Protein AF-A0A924SCS4-F1 (afdb_monomer_lite)

Structure (mmCIF, N/CA/C/O backbone):
data_AF-A0A924SCS4-F1
#
_entry.id   AF-A0A924SCS4-F1
#
loop_
_atom_site.group_PDB
_atom_site.id
_atom_site.type_symbol
_atom_site.label_atom_id
_atom_site.label_alt_id
_atom_site.label_comp_id
_atom_site.label_asym_id
_atom_site.label_entity_id
_atom_site.label_seq_id
_atom_site.pdbx_PDB_ins_code
_atom_site.Cartn_x
_atom_site.Cartn_y
_atom_site.Cartn_z
_atom_site.occupancy
_atom_site.B_iso_or_equiv
_atom_site.auth_seq_id
_atom_site.auth_comp_id
_atom_site.auth_asym_id
_atom_site.auth_atom_id
_atom_site.pdbx_PDB_model_num
ATOM 1 N N . MET A 1 1 ? -69.994 14.227 -20.768 1.00 44.94 1 MET A N 1
ATOM 2 C CA . MET A 1 1 ? -68.918 14.080 -21.771 1.00 44.94 1 MET A CA 1
ATOM 3 C C . MET A 1 1 ? -67.687 14.777 -21.219 1.00 44.94 1 MET A C 1
ATOM 5 O O . MET A 1 1 ? -67.873 15.824 -20.618 1.00 44.94 1 MET A O 1
ATOM 9 N N . GLN A 1 2 ? -66.508 14.195 -21.467 1.00 43.81 2 GLN A N 1
ATOM 10 C CA . GLN A 1 2 ? -65.151 14.574 -21.029 1.00 43.81 2 GLN A CA 1
ATOM 11 C C . GLN A 1 2 ? -64.712 14.069 -19.643 1.00 43.81 2 GLN A C 1
ATOM 13 O O . GLN A 1 2 ? -64.774 14.795 -18.665 1.00 43.81 2 GLN A O 1
ATOM 18 N N . ASP A 1 3 ? -64.181 12.841 -19.633 1.00 41.16 3 ASP A N 1
ATOM 19 C CA . ASP A 1 3 ? -63.081 12.421 -18.759 1.00 41.16 3 ASP A CA 1
ATOM 20 C C . ASP A 1 3 ? -61.975 11.882 -19.670 1.00 41.16 3 ASP A C 1
ATOM 22 O O . ASP A 1 3 ? -62.191 10.971 -20.470 1.00 41.16 3 ASP A O 1
ATOM 26 N N . GLY A 1 4 ? -60.804 12.502 -19.606 1.00 50.09 4 GLY A N 1
ATOM 27 C CA . GLY A 1 4 ? -59.664 12.184 -20.455 1.00 50.09 4 GLY A CA 1
ATOM 28 C C . GLY A 1 4 ? -58.407 12.776 -19.850 1.00 50.09 4 GLY A C 1
ATOM 29 O O . GLY A 1 4 ? -57.873 13.749 -20.374 1.00 50.09 4 GLY A O 1
ATOM 30 N N . GLN A 1 5 ? -57.964 12.212 -18.725 1.00 45.12 5 GLN A N 1
ATOM 31 C CA . GLN A 1 5 ? -56.705 12.590 -18.097 1.00 45.12 5 GLN A CA 1
ATOM 32 C C . GLN A 1 5 ? -55.701 11.440 -18.201 1.00 45.12 5 GLN A C 1
ATOM 34 O O . GLN A 1 5 ? -55.962 10.285 -17.874 1.00 45.12 5 GLN A O 1
ATOM 39 N N . TYR A 1 6 ? -54.572 11.811 -18.783 1.00 42.03 6 TYR A N 1
ATOM 40 C CA . TYR A 1 6 ? -53.550 11.007 -19.425 1.00 42.03 6 TYR A CA 1
ATOM 41 C C . TYR A 1 6 ? -52.547 10.471 -18.388 1.00 42.03 6 TYR A C 1
ATOM 43 O O . TYR A 1 6 ? -51.824 11.247 -17.770 1.00 42.03 6 TYR A O 1
ATOM 51 N N . VAL A 1 7 ? -52.491 9.148 -18.196 1.00 51.12 7 VAL A N 1
ATOM 52 C CA . VAL A 1 7 ? -51.537 8.457 -17.303 1.00 51.12 7 VAL A CA 1
ATOM 53 C C . VAL A 1 7 ? -50.381 7.893 -18.140 1.00 51.12 7 VAL A C 1
ATOM 55 O O . VAL A 1 7 ? -50.340 6.703 -18.429 1.00 51.12 7 VAL A O 1
ATOM 58 N N . VAL A 1 8 ? -49.456 8.747 -18.596 1.00 50.56 8 VAL A N 1
ATOM 59 C CA . VAL A 1 8 ? -48.243 8.323 -19.342 1.00 50.56 8 VAL A CA 1
ATOM 60 C C . VAL A 1 8 ? -47.031 9.201 -18.979 1.00 50.56 8 VAL A C 1
ATOM 62 O O . VAL A 1 8 ? -46.309 9.661 -19.853 1.00 50.56 8 VAL A O 1
ATOM 65 N N . SER A 1 9 ? -46.799 9.487 -17.692 1.00 47.94 9 SER A N 1
ATOM 66 C CA . SER A 1 9 ? -45.606 10.255 -17.270 1.00 47.94 9 SER A CA 1
ATOM 67 C C . SER A 1 9 ? -44.662 9.511 -16.319 1.00 47.94 9 SER A C 1
ATOM 69 O O . SER A 1 9 ? -43.561 9.995 -16.086 1.00 47.94 9 SER A O 1
ATOM 71 N N . ASP A 1 10 ? -45.038 8.335 -15.809 1.00 46.75 10 ASP A N 1
ATOM 72 C CA . ASP A 1 10 ? -44.324 7.718 -14.676 1.00 46.75 10 ASP A CA 1
ATOM 73 C C . ASP A 1 10 ? -43.336 6.602 -15.078 1.00 46.75 10 ASP A C 1
ATOM 75 O O . ASP A 1 10 ? -42.372 6.313 -14.381 1.00 46.75 10 ASP A O 1
ATOM 79 N N . ARG A 1 11 ? -43.500 5.991 -16.262 1.00 45.31 11 ARG A N 1
ATOM 80 C CA . ARG A 1 11 ? -42.673 4.836 -16.687 1.00 45.31 11 ARG A CA 1
ATOM 81 C C . ARG A 1 11 ? -41.327 5.205 -17.320 1.00 45.31 11 ARG A C 1
ATOM 83 O O . ARG A 1 11 ? -40.482 4.334 -17.493 1.00 45.31 11 ARG A O 1
ATOM 90 N N . VAL A 1 12 ? -41.134 6.471 -17.692 1.00 48.66 12 VAL A N 1
ATOM 91 C CA . VAL A 1 12 ? -39.913 6.946 -18.375 1.00 48.66 12 VAL A CA 1
ATOM 92 C C . VAL A 1 12 ? -38.853 7.427 -17.371 1.00 48.66 12 VAL A C 1
ATOM 94 O O . VAL A 1 12 ? -37.670 7.450 -17.689 1.00 48.66 12 VAL A O 1
ATOM 97 N N . ALA A 1 13 ? -39.251 7.756 -16.136 1.00 47.78 13 ALA A N 1
ATOM 98 C CA . ALA A 1 13 ? -38.316 8.105 -15.064 1.00 47.78 13 ALA A CA 1
ATOM 99 C C . ALA A 1 13 ? -37.583 6.863 -14.515 1.00 47.78 13 ALA A C 1
ATOM 101 O O . ALA A 1 13 ? -36.376 6.900 -14.282 1.00 47.78 13 ALA A O 1
ATOM 102 N N . ASP A 1 14 ? -38.285 5.732 -14.416 1.00 47.47 14 ASP A N 1
ATOM 103 C CA . ASP A 1 14 ? -37.765 4.489 -13.830 1.00 47.47 14 ASP A CA 1
ATOM 104 C C . ASP A 1 14 ? -36.685 3.813 -14.709 1.00 47.47 14 ASP A C 1
ATOM 106 O O . ASP A 1 14 ? -35.688 3.279 -14.218 1.00 47.47 14 ASP A O 1
ATOM 110 N N . CYS A 1 15 ? -36.796 3.918 -16.043 1.00 51.16 15 CYS A N 1
ATOM 111 C CA . CYS A 1 15 ? -35.806 3.336 -16.959 1.00 51.16 15 CYS A CA 1
ATOM 112 C C . CYS A 1 15 ? -34.465 4.092 -16.977 1.00 51.16 15 CYS A C 1
ATOM 114 O O . CYS A 1 15 ? -33.418 3.488 -17.214 1.00 51.16 15 CYS A O 1
ATOM 116 N N . VAL A 1 16 ? -34.476 5.402 -16.703 1.00 52.50 16 VAL A N 1
ATOM 117 C CA . VAL A 1 16 ? -33.260 6.234 -16.620 1.00 52.50 16 VAL A CA 1
ATOM 118 C C . VAL A 1 16 ? -32.511 5.980 -15.306 1.00 52.50 16 VAL A C 1
ATOM 120 O O . VAL A 1 16 ? -31.276 5.982 -15.276 1.00 52.50 16 VAL A O 1
ATOM 123 N N . GLN A 1 17 ? -33.243 5.676 -14.232 1.00 51.12 17 GLN A N 1
ATOM 124 C CA . GLN A 1 17 ? -32.670 5.321 -12.933 1.00 51.12 17 GLN A CA 1
ATOM 125 C C . GLN A 1 17 ? -32.067 3.903 -12.944 1.00 51.12 17 GLN A C 1
ATOM 127 O O . GLN A 1 17 ? -30.970 3.691 -12.429 1.00 51.12 17 GLN A O 1
ATOM 132 N N . GLY A 1 18 ? -32.702 2.952 -13.639 1.00 49.66 18 GLY A N 1
ATOM 133 C CA . GLY A 1 18 ? -32.137 1.617 -13.870 1.00 49.66 18 GLY A CA 1
ATOM 134 C C . GLY A 1 18 ? -30.865 1.615 -14.734 1.00 49.66 18 GLY A C 1
ATOM 135 O O . GLY A 1 18 ? -29.945 0.840 -14.474 1.00 49.66 18 GLY A O 1
ATOM 136 N N . ALA A 1 19 ? -30.766 2.511 -15.722 1.00 54.09 19 ALA A N 1
ATOM 137 C CA . ALA A 1 19 ? -29.603 2.604 -16.613 1.00 54.09 19 ALA A CA 1
ATOM 138 C C . ALA A 1 19 ? -28.337 3.143 -15.916 1.00 54.09 19 ALA A C 1
ATOM 140 O O . ALA A 1 19 ? -27.226 2.704 -16.212 1.00 54.09 19 ALA A O 1
ATOM 141 N N . SER A 1 20 ? -28.496 4.063 -14.962 1.00 54.97 20 SER A N 1
ATOM 142 C CA . SER A 1 20 ? -27.384 4.619 -14.176 1.00 54.97 20 SER A CA 1
ATOM 143 C C . SER A 1 20 ? -26.891 3.644 -13.099 1.00 54.97 20 SER A C 1
ATOM 145 O O . SER A 1 20 ? -25.680 3.495 -12.922 1.00 54.97 20 SER A O 1
ATOM 147 N N . ILE A 1 21 ? -27.800 2.900 -12.457 1.00 58.22 21 ILE A N 1
ATOM 148 C CA . ILE A 1 21 ? -27.446 1.804 -11.536 1.00 58.22 21 ILE A CA 1
ATOM 149 C C . ILE A 1 21 ? -26.763 0.655 -12.294 1.00 58.22 21 ILE A C 1
ATOM 151 O O . ILE A 1 21 ? -25.785 0.095 -11.802 1.00 58.22 21 ILE A O 1
ATOM 155 N N . GLY A 1 22 ? -27.216 0.345 -13.514 1.00 64.44 22 GLY A N 1
ATOM 156 C CA . GLY A 1 22 ? -26.609 -0.682 -14.364 1.00 64.44 22 GLY A CA 1
ATOM 157 C C . GLY A 1 22 ? -25.160 -0.371 -14.742 1.00 64.44 22 GLY A C 1
ATOM 158 O O . GLY A 1 22 ? -24.304 -1.246 -14.642 1.00 64.44 22 GLY A O 1
ATOM 159 N N . LEU A 1 23 ? -24.860 0.885 -15.094 1.00 66.50 23 LEU A N 1
ATOM 160 C CA . LEU A 1 23 ? -23.495 1.307 -15.422 1.00 66.50 23 LEU A CA 1
ATOM 161 C C . LEU A 1 23 ? -22.585 1.327 -14.187 1.00 66.50 23 LEU A C 1
ATOM 163 O O . LEU A 1 23 ? -21.438 0.892 -14.266 1.00 66.50 23 LEU A O 1
ATOM 167 N N . ALA A 1 24 ? -23.087 1.798 -13.041 1.00 72.62 24 ALA A N 1
ATOM 168 C CA . ALA A 1 24 ? -22.331 1.762 -11.792 1.00 72.62 24 ALA A CA 1
ATOM 169 C C . ALA A 1 24 ? -21.996 0.316 -11.397 1.00 72.62 24 ALA A C 1
ATOM 171 O O . ALA A 1 24 ? -20.843 0.015 -11.097 1.00 72.62 24 ALA A O 1
ATOM 172 N N . ALA A 1 25 ? -22.969 -0.594 -11.482 1.00 65.81 25 ALA A N 1
ATOM 173 C CA . ALA A 1 25 ? -22.766 -2.013 -11.214 1.00 65.81 25 ALA A CA 1
ATOM 174 C C . ALA A 1 25 ? -21.811 -2.669 -12.221 1.00 65.81 25 ALA A C 1
ATOM 176 O O . ALA A 1 25 ? -20.987 -3.485 -11.824 1.00 65.81 25 ALA A O 1
ATOM 177 N N . GLU A 1 26 ? -21.861 -2.298 -13.503 1.00 69.12 26 GLU A N 1
ATOM 178 C CA . GLU A 1 26 ? -20.932 -2.804 -14.517 1.00 69.12 26 GLU A CA 1
ATOM 179 C C . GLU A 1 26 ? -19.501 -2.314 -14.277 1.00 69.12 26 GLU A C 1
ATOM 181 O O . GLU A 1 26 ? -18.557 -3.094 -14.388 1.00 69.12 26 GLU A O 1
ATOM 186 N N . ILE A 1 27 ? -19.322 -1.040 -13.921 1.00 75.69 27 ILE A N 1
ATOM 187 C CA . ILE A 1 27 ? -18.005 -0.491 -13.586 1.00 75.69 27 ILE A CA 1
ATOM 188 C C . ILE A 1 27 ? -17.472 -1.160 -12.317 1.00 75.69 27 ILE A C 1
ATOM 190 O O . ILE A 1 27 ? -16.323 -1.592 -12.312 1.00 75.69 27 ILE A O 1
ATOM 194 N N . VAL A 1 28 ? -18.301 -1.329 -11.282 1.00 75.94 28 VAL A N 1
ATOM 195 C CA . VAL A 1 28 ? -17.934 -2.056 -10.055 1.00 75.94 28 VAL A CA 1
ATOM 196 C C . VAL A 1 28 ? -17.591 -3.514 -10.367 1.00 75.94 28 VAL A C 1
ATOM 198 O O . VAL A 1 28 ? -16.562 -4.000 -9.912 1.00 75.94 28 VAL A O 1
ATOM 201 N N . ALA A 1 29 ? -18.369 -4.195 -11.208 1.00 67.88 29 ALA A N 1
ATOM 202 C CA . ALA A 1 29 ? -18.102 -5.570 -11.621 1.00 67.88 29 ALA A CA 1
ATOM 203 C C . ALA A 1 29 ? -16.832 -5.685 -12.475 1.00 67.88 29 ALA A C 1
ATOM 205 O O . ALA A 1 29 ? -16.084 -6.644 -12.318 1.00 67.88 29 ALA A O 1
ATOM 206 N N . LYS A 1 30 ? -16.538 -4.713 -13.346 1.00 64.06 30 LYS A N 1
ATOM 207 C CA . LYS A 1 30 ? -15.283 -4.667 -14.116 1.00 64.06 30 LYS A CA 1
ATOM 208 C C . LYS A 1 30 ? -14.080 -4.351 -13.232 1.00 64.06 30 LYS A C 1
ATOM 210 O O . LYS A 1 30 ? -13.013 -4.913 -13.461 1.00 64.06 30 LYS A O 1
ATOM 215 N N . LEU A 1 31 ? -14.241 -3.502 -12.217 1.00 68.31 31 LEU A N 1
ATOM 216 C CA . LEU A 1 31 ? -13.207 -3.233 -11.216 1.00 68.31 31 LEU A CA 1
ATOM 217 C C . LEU A 1 31 ? -12.949 -4.470 -10.342 1.00 68.31 31 LEU A C 1
ATOM 219 O O . LEU A 1 31 ? -11.793 -4.856 -10.188 1.00 68.31 31 LEU A O 1
ATOM 223 N N . ALA A 1 32 ? -14.001 -5.148 -9.882 1.00 65.06 32 ALA A N 1
ATOM 224 C CA . ALA A 1 32 ? -13.913 -6.395 -9.120 1.00 65.06 32 ALA A CA 1
ATOM 225 C C . ALA A 1 32 ? -13.373 -7.565 -9.966 1.00 65.06 32 ALA A C 1
ATOM 227 O O . ALA A 1 32 ? -12.591 -8.381 -9.492 1.00 65.06 32 ALA A O 1
ATOM 228 N N . ALA A 1 33 ? -13.722 -7.645 -11.254 1.00 58.16 33 ALA A N 1
ATOM 229 C CA . ALA A 1 33 ? -13.180 -8.653 -12.166 1.00 58.16 33 ALA A CA 1
ATOM 230 C C . ALA A 1 33 ? -11.706 -8.393 -12.509 1.00 58.16 33 ALA A C 1
ATOM 232 O O . ALA A 1 33 ? -10.946 -9.346 -12.682 1.00 58.16 33 ALA A O 1
ATOM 233 N N . ARG A 1 34 ? -11.284 -7.122 -12.583 1.00 61.28 34 ARG A N 1
ATOM 234 C CA . ARG A 1 34 ? -9.866 -6.744 -12.673 1.00 61.28 34 ARG A CA 1
ATOM 235 C C . ARG A 1 34 ? -9.118 -7.104 -11.387 1.00 61.28 34 ARG A C 1
ATOM 237 O O . ARG A 1 34 ? -7.980 -7.551 -11.464 1.00 61.28 34 ARG A O 1
ATOM 244 N N . GLU A 1 35 ? -9.751 -6.948 -10.227 1.00 55.66 35 GLU A N 1
ATOM 245 C CA . GLU A 1 35 ? -9.230 -7.426 -8.941 1.00 55.66 35 GLU A CA 1
ATOM 246 C C . GLU A 1 35 ? -9.034 -8.951 -8.954 1.00 55.66 35 GLU A C 1
ATOM 248 O O . GLU A 1 35 ? -7.907 -9.401 -8.772 1.00 55.66 35 GLU A O 1
ATOM 253 N N . ASN A 1 36 ? -10.047 -9.730 -9.343 1.00 54.16 36 ASN A N 1
ATOM 254 C CA . ASN A 1 36 ? -9.979 -11.199 -9.407 1.00 54.16 36 ASN A CA 1
ATOM 255 C C . ASN A 1 36 ? -8.994 -11.747 -10.461 1.00 54.16 36 ASN A C 1
ATOM 257 O O . ASN A 1 36 ? -8.456 -12.836 -10.312 1.00 54.16 36 ASN A O 1
ATOM 261 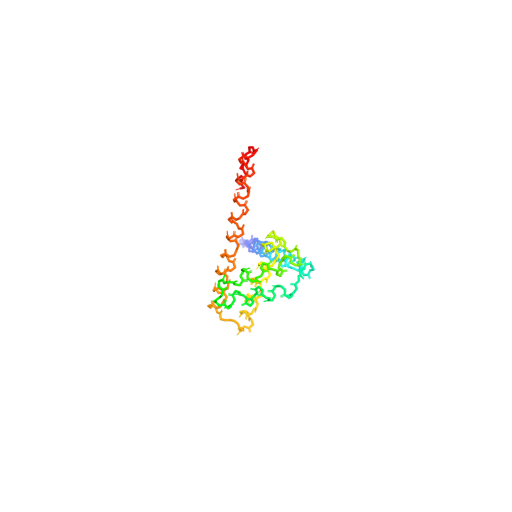N N . GLN A 1 37 ? -8.737 -11.018 -11.552 1.00 51.62 37 GLN A N 1
ATOM 262 C CA . GLN A 1 37 ? -7.714 -11.401 -12.541 1.00 51.62 37 GLN A CA 1
ATOM 263 C C . GLN A 1 37 ? -6.280 -11.193 -12.031 1.00 51.62 37 GLN A C 1
ATOM 265 O O . GLN A 1 37 ? 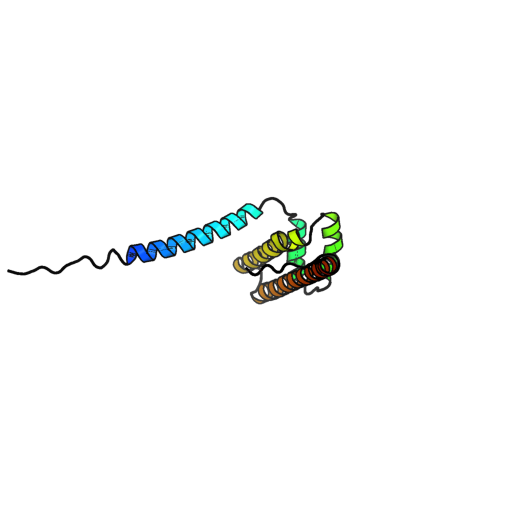-5.338 -11.664 -12.666 1.00 51.62 37 GLN A O 1
ATOM 270 N N . THR A 1 38 ? -6.110 -10.519 -10.890 1.00 52.16 38 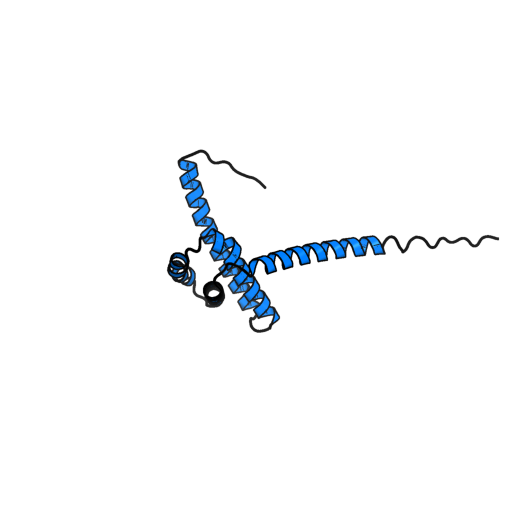THR A N 1
ATOM 271 C CA . THR A 1 38 ? -4.812 -10.352 -10.225 1.00 52.16 38 THR A CA 1
ATOM 272 C C . THR A 1 38 ? -4.454 -11.570 -9.350 1.00 52.16 38 THR A C 1
ATOM 274 O O . THR A 1 38 ? -3.275 -11.767 -9.084 1.00 52.16 38 THR A O 1
ATOM 277 N N . ASP A 1 39 ? -5.417 -12.431 -8.976 1.00 49.03 39 ASP A N 1
ATOM 278 C CA . ASP A 1 39 ? -5.243 -13.568 -8.035 1.00 49.03 39 ASP A CA 1
ATOM 279 C C . ASP A 1 39 ? -4.286 -14.683 -8.507 1.00 49.03 39 ASP A C 1
ATOM 281 O O . ASP A 1 39 ? -3.987 -15.624 -7.770 1.00 49.03 39 ASP A O 1
ATOM 285 N N . ALA A 1 40 ? -3.745 -14.591 -9.720 1.00 55.38 40 ALA A N 1
ATOM 286 C CA . ALA A 1 40 ? -2.628 -15.416 -10.151 1.00 55.38 40 ALA A CA 1
ATOM 287 C C . ALA A 1 40 ? -1.464 -14.509 -10.576 1.00 55.38 40 ALA A C 1
ATOM 289 O O . ALA A 1 40 ? -1.643 -13.681 -11.464 1.00 55.38 40 ALA A O 1
ATOM 290 N N . VAL A 1 41 ? -0.260 -14.760 -10.027 1.00 68.75 41 VAL A N 1
ATOM 291 C CA . VAL A 1 41 ? 1.076 -14.209 -10.405 1.00 68.75 41 VAL A CA 1
ATOM 292 C C . VAL A 1 41 ? 1.711 -13.227 -9.386 1.00 68.75 41 VAL A C 1
ATOM 294 O O . VAL A 1 41 ? 2.542 -12.398 -9.744 1.00 68.75 41 VAL A O 1
ATOM 297 N N . TYR A 1 42 ? 1.446 -13.340 -8.081 1.00 75.44 42 TYR A N 1
ATOM 298 C CA . TYR A 1 42 ? 2.312 -12.697 -7.072 1.00 75.44 42 TYR A CA 1
ATOM 299 C C . TYR A 1 42 ? 2.645 -13.605 -5.890 1.00 75.44 42 TYR A C 1
ATOM 301 O O . TYR A 1 42 ? 1.961 -14.585 -5.607 1.00 75.44 42 TYR A O 1
ATOM 309 N N . SER A 1 43 ? 3.759 -13.299 -5.220 1.00 86.50 43 SER A N 1
ATOM 310 C CA . SER A 1 43 ? 4.197 -14.033 -4.034 1.00 86.50 43 SER A CA 1
ATOM 311 C C . SER A 1 43 ? 3.446 -13.539 -2.805 1.00 86.50 43 SER A C 1
ATOM 313 O O . SER A 1 43 ? 3.707 -12.443 -2.306 1.00 86.50 43 SER A O 1
ATOM 315 N N . GLU A 1 44 ? 2.560 -14.387 -2.293 1.00 88.00 44 GLU A N 1
ATOM 316 C CA . GLU A 1 44 ? 1.797 -14.172 -1.061 1.00 88.00 44 GLU A CA 1
ATOM 317 C C . GLU A 1 44 ? 2.677 -13.718 0.110 1.00 88.00 44 GLU A C 1
ATOM 319 O O . GLU A 1 44 ? 2.379 -12.751 0.806 1.00 88.00 44 GLU A O 1
ATOM 324 N N . ALA A 1 45 ? 3.831 -14.368 0.280 1.00 87.12 45 ALA A N 1
ATOM 325 C CA . ALA A 1 45 ? 4.759 -14.069 1.363 1.00 87.12 45 ALA A CA 1
ATOM 326 C C . ALA A 1 45 ? 5.319 -12.640 1.294 1.00 87.12 45 ALA A C 1
ATOM 328 O O . ALA A 1 45 ? 5.655 -12.056 2.322 1.00 87.12 45 ALA A O 1
ATOM 329 N N . ILE A 1 46 ? 5.448 -12.084 0.088 1.00 86.56 46 ILE A N 1
ATOM 330 C CA . ILE A 1 46 ? 5.978 -10.733 -0.116 1.00 86.56 46 ILE A CA 1
ATOM 331 C C . ILE A 1 46 ? 4.883 -9.698 0.100 1.00 86.56 46 ILE A C 1
ATOM 333 O O . ILE A 1 46 ? 5.151 -8.671 0.717 1.00 86.56 46 ILE A O 1
ATOM 337 N N . VAL A 1 47 ? 3.656 -9.985 -0.339 1.00 89.69 47 VAL A N 1
ATOM 338 C CA . VAL A 1 47 ? 2.503 -9.138 -0.024 1.00 89.69 47 VAL A CA 1
ATOM 339 C C . VAL A 1 47 ? 2.303 -9.066 1.483 1.00 89.69 47 VAL A C 1
ATOM 341 O O . VAL A 1 47 ? 2.221 -7.966 2.015 1.00 89.69 47 VAL A O 1
ATOM 344 N N . GLN A 1 48 ? 2.320 -10.203 2.185 1.00 90.06 48 GLN A N 1
ATOM 345 C CA . GLN A 1 48 ? 2.167 -10.209 3.638 1.00 90.06 48 GLN A CA 1
ATOM 346 C C . GLN A 1 48 ? 3.260 -9.385 4.323 1.00 90.06 48 GLN A C 1
ATOM 348 O O . GLN A 1 48 ? 2.955 -8.517 5.136 1.00 90.06 48 GLN A O 1
ATOM 353 N N . ARG A 1 49 ? 4.529 -9.579 3.935 1.00 87.81 49 ARG A N 1
ATOM 354 C CA . ARG A 1 49 ? 5.635 -8.774 4.471 1.00 87.81 49 ARG A CA 1
ATOM 355 C C . ARG A 1 49 ? 5.461 -7.285 4.194 1.00 87.81 49 ARG A C 1
ATOM 357 O O . ARG A 1 49 ? 5.765 -6.483 5.069 1.00 87.81 49 ARG A O 1
ATOM 364 N N . LEU A 1 50 ? 4.981 -6.911 3.009 1.00 89.12 50 LEU A N 1
ATOM 365 C CA . LEU A 1 50 ? 4.684 -5.521 2.669 1.00 89.12 50 LEU A CA 1
ATOM 366 C C . LEU A 1 50 ? 3.522 -4.967 3.509 1.00 89.12 50 LEU A C 1
ATOM 368 O O . LEU A 1 50 ? 3.605 -3.837 3.977 1.00 89.12 50 LEU A O 1
ATOM 372 N N . THR A 1 51 ? 2.462 -5.739 3.737 1.00 91.19 51 THR A N 1
ATOM 373 C CA . THR A 1 51 ? 1.338 -5.336 4.595 1.00 91.19 51 THR A CA 1
ATOM 374 C C . THR A 1 51 ? 1.793 -5.126 6.042 1.00 91.19 51 THR A C 1
ATOM 376 O O . THR A 1 51 ? 1.512 -4.083 6.630 1.00 91.19 51 THR A O 1
ATOM 379 N N . ASP A 1 52 ? 2.583 -6.047 6.592 1.00 89.62 52 ASP A N 1
ATOM 380 C CA . ASP A 1 52 ? 3.144 -5.919 7.942 1.00 89.62 52 ASP A CA 1
ATOM 381 C C . ASP A 1 52 ? 4.089 -4.704 8.043 1.00 89.62 52 ASP A C 1
ATOM 383 O O . ASP A 1 52 ? 4.109 -3.985 9.050 1.00 89.62 52 ASP A O 1
ATOM 387 N N . ALA A 1 53 ? 4.840 -4.434 6.968 1.00 88.06 53 ALA A N 1
ATOM 388 C CA . ALA A 1 53 ? 5.734 -3.285 6.844 1.00 88.06 53 ALA A CA 1
ATOM 389 C C . ALA A 1 53 ? 5.026 -1.953 7.003 1.00 88.06 53 ALA A C 1
ATOM 391 O O . ALA A 1 53 ? 5.544 -1.053 7.654 1.00 88.06 53 ALA A O 1
ATOM 392 N N . VAL A 1 54 ? 3.875 -1.806 6.351 1.00 89.62 54 VAL A N 1
ATOM 393 C CA . VAL A 1 54 ? 3.156 -0.534 6.337 1.00 89.62 54 VAL A CA 1
ATOM 394 C C . VAL A 1 54 ? 2.347 -0.326 7.604 1.00 89.62 54 VAL A C 1
ATOM 396 O O . VAL A 1 54 ? 1.976 0.806 7.886 1.00 89.62 54 VAL A O 1
ATOM 399 N N . LEU A 1 55 ? 2.125 -1.365 8.406 1.00 89.31 55 LEU A N 1
ATOM 400 C CA . LEU A 1 55 ? 1.484 -1.251 9.715 1.00 89.31 55 LEU A CA 1
ATOM 401 C C . LEU A 1 55 ? 2.496 -0.950 10.822 1.00 89.31 55 LEU A C 1
ATOM 403 O O . LEU A 1 55 ? 2.257 -0.096 11.677 1.00 89.31 55 LEU A O 1
ATOM 407 N N . THR A 1 56 ? 3.676 -1.556 10.757 1.00 82.06 56 THR A N 1
ATOM 408 C CA . THR A 1 56 ? 4.751 -1.286 11.713 1.00 82.06 56 THR A CA 1
ATOM 409 C C . THR A 1 56 ? 5.423 0.041 11.352 1.00 82.06 56 THR A C 1
ATOM 411 O O . THR A 1 56 ? 5.761 0.253 10.195 1.00 82.06 56 THR A O 1
ATOM 414 N N . ASP A 1 57 ? 5.609 0.967 12.298 1.00 67.44 57 ASP A N 1
ATOM 415 C CA . ASP A 1 57 ? 6.220 2.288 12.054 1.00 67.44 57 ASP A CA 1
ATOM 416 C C . ASP A 1 57 ? 7.715 2.207 11.737 1.00 67.44 57 ASP A C 1
ATOM 418 O O . ASP A 1 57 ? 8.579 2.592 12.520 1.00 67.44 57 ASP A O 1
ATOM 422 N N . ASN A 1 58 ? 8.033 1.619 10.589 1.00 62.97 58 ASN A N 1
ATOM 423 C CA . ASN A 1 58 ? 9.383 1.266 10.232 1.00 62.97 58 ASN A CA 1
ATOM 424 C C . ASN A 1 58 ? 9.706 1.748 8.820 1.00 62.97 58 ASN A C 1
ATOM 426 O O . ASN A 1 58 ? 9.641 1.009 7.840 1.00 62.97 58 ASN A O 1
ATOM 430 N N . ALA A 1 59 ? 10.134 3.006 8.731 1.00 58.00 59 ALA A N 1
ATOM 431 C CA . ALA A 1 59 ? 10.641 3.604 7.498 1.00 58.00 59 ALA A CA 1
ATOM 432 C C . ALA A 1 59 ? 11.805 2.805 6.867 1.00 58.00 59 ALA A C 1
ATOM 434 O O . ALA A 1 59 ? 12.047 2.914 5.669 1.00 58.00 59 ALA A O 1
ATOM 435 N N . THR A 1 60 ? 12.506 1.961 7.639 1.00 61.53 60 THR A N 1
ATOM 436 C CA . THR A 1 60 ? 13.598 1.118 7.121 1.00 61.53 60 THR A CA 1
ATOM 437 C C . THR A 1 60 ? 13.110 -0.143 6.407 1.00 61.53 60 THR A C 1
ATOM 439 O O . THR A 1 60 ? 13.911 -0.840 5.785 1.00 61.53 60 THR A O 1
ATOM 442 N N . LEU A 1 61 ? 11.808 -0.449 6.443 1.00 62.56 61 LEU A N 1
ATOM 443 C CA . LEU A 1 61 ? 11.322 -1.731 5.945 1.00 62.56 61 LEU A CA 1
ATOM 444 C C . LEU A 1 61 ? 11.327 -1.830 4.416 1.00 62.56 61 LEU A C 1
ATOM 446 O O . LEU A 1 61 ? 11.517 -2.919 3.891 1.00 62.56 61 LEU A O 1
ATOM 450 N N . ILE A 1 62 ? 11.248 -0.711 3.688 1.00 61.78 62 ILE A N 1
ATOM 451 C CA . ILE A 1 62 ? 11.464 -0.713 2.230 1.00 61.78 62 ILE A CA 1
ATOM 452 C C . ILE A 1 62 ? 12.892 -1.108 1.885 1.00 61.78 62 ILE A C 1
ATOM 454 O O . ILE A 1 62 ? 13.104 -1.954 1.017 1.00 61.78 62 ILE A O 1
ATOM 458 N N . GLU A 1 63 ? 13.874 -0.556 2.600 1.00 67.94 63 GLU A N 1
ATOM 459 C CA . GLU A 1 63 ? 15.271 -0.968 2.454 1.00 67.94 63 GLU A CA 1
ATOM 460 C C . GLU A 1 63 ? 15.452 -2.447 2.815 1.00 67.94 63 GLU A C 1
ATOM 462 O O . GLU A 1 63 ? 16.184 -3.163 2.129 1.00 67.94 63 GLU A O 1
ATOM 467 N N . ALA A 1 64 ? 14.731 -2.928 3.831 1.00 66.38 64 ALA A N 1
ATOM 468 C CA . ALA A 1 64 ? 14.733 -4.332 4.230 1.00 66.38 64 ALA A CA 1
ATOM 469 C C . ALA A 1 64 ? 14.032 -5.261 3.219 1.00 66.38 64 ALA A C 1
ATOM 471 O O . ALA A 1 64 ? 14.408 -6.426 3.116 1.00 66.38 64 ALA A O 1
ATOM 472 N N . LEU A 1 65 ? 13.072 -4.764 2.428 1.00 69.50 65 LEU A N 1
ATOM 473 C CA . LEU A 1 65 ? 12.413 -5.515 1.351 1.00 69.50 65 LEU A CA 1
ATOM 474 C C . LEU A 1 65 ? 13.255 -5.582 0.069 1.00 69.50 65 LEU A C 1
ATOM 476 O O . LEU A 1 65 ? 13.104 -6.525 -0.706 1.00 69.50 65 LEU A O 1
ATOM 480 N N . LYS A 1 66 ? 14.181 -4.642 -0.167 1.00 71.62 66 LYS A N 1
ATOM 481 C CA . LYS A 1 66 ? 15.056 -4.650 -1.358 1.00 71.62 66 LYS A CA 1
ATOM 482 C C . LYS A 1 66 ? 15.821 -5.963 -1.602 1.00 71.62 66 LYS A C 1
ATOM 484 O O . LYS A 1 66 ? 15.942 -6.332 -2.774 1.00 71.62 66 LYS A O 1
ATOM 489 N N . PRO A 1 67 ? 16.420 -6.647 -0.605 1.00 71.06 67 PRO A N 1
ATOM 490 C CA . PRO A 1 67 ? 17.073 -7.939 -0.834 1.00 71.06 67 PRO A CA 1
ATOM 491 C C . PRO A 1 67 ? 16.080 -9.035 -1.248 1.00 71.06 67 PRO A C 1
ATOM 493 O O . PRO A 1 67 ? 16.342 -9.740 -2.223 1.00 71.06 67 PRO A O 1
ATOM 496 N N . ASP A 1 68 ? 14.920 -9.114 -0.594 1.00 70.31 68 ASP A N 1
ATOM 497 C CA . ASP A 1 68 ? 13.853 -10.068 -0.928 1.00 70.31 68 ASP A CA 1
ATOM 498 C C . ASP A 1 68 ? 13.307 -9.836 -2.341 1.00 70.31 68 ASP A C 1
ATOM 500 O O . ASP A 1 68 ? 13.162 -10.772 -3.129 1.00 70.31 68 ASP A O 1
ATOM 504 N N . MET A 1 69 ? 13.071 -8.573 -2.697 1.00 72.12 69 MET A N 1
ATOM 505 C CA . MET A 1 69 ? 12.626 -8.178 -4.031 1.00 72.12 69 MET A CA 1
ATOM 506 C C . MET A 1 69 ? 13.652 -8.535 -5.107 1.00 72.12 69 MET A C 1
ATOM 508 O O . MET A 1 69 ? 13.277 -9.010 -6.179 1.00 72.12 69 MET A O 1
ATOM 512 N N . ARG A 1 70 ? 14.950 -8.349 -4.826 1.00 72.38 70 ARG A N 1
ATOM 513 C CA . ARG A 1 70 ? 16.032 -8.748 -5.739 1.00 72.38 70 ARG A CA 1
ATOM 514 C C . ARG A 1 70 ? 16.073 -10.262 -5.932 1.00 72.38 70 ARG A C 1
ATOM 516 O O . ARG A 1 70 ? 16.174 -10.709 -7.072 1.00 72.38 70 ARG A O 1
ATOM 523 N N . GLY A 1 71 ? 15.949 -11.038 -4.853 1.00 71.88 71 GLY A N 1
ATOM 524 C CA . GLY A 1 71 ? 15.911 -12.503 -4.911 1.00 71.88 71 GLY A CA 1
ATOM 525 C C . GLY A 1 71 ? 14.699 -13.043 -5.675 1.00 71.88 71 GLY A C 1
ATOM 526 O O . GLY A 1 71 ? 14.831 -13.978 -6.460 1.00 71.88 71 GLY A O 1
ATOM 527 N N . ALA A 1 72 ? 13.537 -12.408 -5.513 1.00 73.81 72 ALA A N 1
ATOM 528 C CA . ALA A 1 72 ? 12.295 -12.767 -6.199 1.00 73.81 72 ALA A CA 1
ATOM 529 C C . ALA A 1 72 ? 12.140 -12.130 -7.596 1.00 73.81 72 ALA A C 1
ATOM 531 O O . ALA A 1 72 ? 11.113 -12.320 -8.246 1.00 73.81 72 ALA A O 1
ATOM 532 N N . ARG A 1 73 ? 13.144 -11.373 -8.069 1.00 76.44 73 ARG A N 1
ATOM 533 C CA . ARG A 1 73 ? 13.133 -10.647 -9.353 1.00 76.44 73 ARG A CA 1
ATOM 534 C C . ARG A 1 73 ? 11.913 -9.724 -9.519 1.00 76.44 73 ARG A C 1
ATOM 536 O O . ARG A 1 73 ? 11.392 -9.555 -10.621 1.00 76.44 73 ARG A O 1
ATOM 543 N N . ILE A 1 74 ? 11.468 -9.108 -8.426 1.00 81.88 74 ILE A N 1
ATOM 544 C CA . ILE A 1 74 ? 10.368 -8.142 -8.433 1.00 81.88 74 ILE A CA 1
ATOM 545 C C . ILE A 1 74 ? 10.890 -6.819 -8.973 1.00 81.88 74 ILE A C 1
ATOM 547 O O . ILE A 1 74 ? 11.770 -6.191 -8.382 1.00 81.88 74 ILE A O 1
ATOM 551 N N . SER A 1 75 ? 10.346 -6.397 -10.112 1.00 82.69 75 SER A N 1
ATOM 552 C CA . SER A 1 75 ? 10.644 -5.086 -10.672 1.00 82.69 75 SER A CA 1
ATOM 553 C C . SER A 1 75 ? 9.893 -3.984 -9.910 1.00 82.69 75 SER A C 1
ATOM 555 O O . SER A 1 75 ? 8.826 -4.244 -9.347 1.00 82.69 75 SER A O 1
ATOM 557 N N . PRO A 1 76 ? 10.388 -2.734 -9.935 1.00 80.50 76 PRO A N 1
ATOM 558 C CA . PRO A 1 76 ? 9.653 -1.595 -9.382 1.00 80.50 76 PRO A CA 1
ATOM 559 C C . PRO A 1 76 ? 8.259 -1.420 -10.006 1.00 80.50 76 PRO A C 1
ATOM 561 O O . PRO A 1 76 ? 7.322 -1.039 -9.315 1.00 80.50 76 PRO A O 1
ATOM 564 N N . VAL A 1 77 ? 8.109 -1.775 -11.288 1.00 83.25 77 VAL A N 1
ATOM 565 C CA . VAL A 1 77 ? 6.816 -1.784 -11.992 1.00 83.25 77 VAL A CA 1
ATOM 566 C C . VAL A 1 77 ? 5.869 -2.816 -11.381 1.00 83.25 77 VAL A C 1
ATOM 568 O O . VAL A 1 77 ? 4.744 -2.473 -11.047 1.00 83.25 77 VAL A O 1
ATOM 571 N N . MET A 1 78 ? 6.322 -4.053 -11.136 1.00 84.31 78 MET A N 1
ATOM 572 C CA . MET A 1 78 ? 5.480 -5.049 -10.458 1.00 84.31 78 MET A CA 1
ATOM 573 C C . MET A 1 78 ? 5.114 -4.621 -9.036 1.00 84.31 78 MET A C 1
ATOM 575 O O . MET A 1 78 ? 3.996 -4.873 -8.591 1.00 84.31 78 MET A O 1
ATOM 579 N N . LEU A 1 79 ? 6.037 -3.975 -8.316 1.00 85.19 79 LEU A N 1
ATOM 580 C CA . LEU A 1 79 ? 5.747 -3.448 -6.985 1.00 85.19 79 LEU A CA 1
ATOM 581 C C . LEU A 1 79 ? 4.601 -2.421 -7.038 1.00 85.19 79 LEU A C 1
ATOM 583 O O . LEU A 1 79 ? 3.670 -2.524 -6.243 1.00 85.19 79 LEU A O 1
ATOM 587 N N . ALA A 1 80 ? 4.648 -1.487 -7.991 1.00 86.56 80 ALA A N 1
ATOM 588 C CA . ALA A 1 80 ? 3.633 -0.451 -8.176 1.00 86.56 80 ALA A CA 1
ATOM 589 C C . ALA A 1 80 ? 2.289 -0.986 -8.704 1.00 86.56 80 ALA A C 1
ATOM 591 O O . ALA A 1 80 ? 1.242 -0.574 -8.210 1.00 86.56 80 ALA A O 1
ATOM 592 N N . ASP A 1 81 ? 2.311 -1.907 -9.669 1.00 86.25 81 ASP A N 1
ATOM 593 C CA . ASP A 1 81 ? 1.105 -2.352 -10.379 1.00 86.25 81 ASP A CA 1
ATOM 594 C C . ASP A 1 81 ? 0.389 -3.529 -9.705 1.00 86.25 81 ASP A C 1
ATOM 596 O O . ASP A 1 81 ? -0.802 -3.732 -9.941 1.00 86.25 81 ASP A O 1
ATOM 600 N N . ILE A 1 82 ? 1.099 -4.318 -8.888 1.00 88.44 82 ILE A N 1
ATOM 601 C CA . ILE A 1 82 ? 0.584 -5.579 -8.329 1.00 88.44 82 ILE A CA 1
ATOM 602 C C . ILE A 1 82 ? 0.646 -5.571 -6.801 1.00 88.44 82 ILE A C 1
ATOM 604 O O . ILE A 1 82 ? -0.386 -5.638 -6.138 1.00 88.44 82 ILE A O 1
ATOM 608 N N . TYR A 1 83 ? 1.844 -5.457 -6.223 1.00 89.06 83 TYR A N 1
ATOM 609 C CA . TYR A 1 83 ? 2.037 -5.680 -4.784 1.00 89.06 83 TYR A CA 1
ATOM 610 C C . TYR A 1 83 ? 1.468 -4.553 -3.909 1.00 89.06 83 TYR A C 1
ATOM 612 O O . TYR A 1 83 ? 0.845 -4.838 -2.889 1.0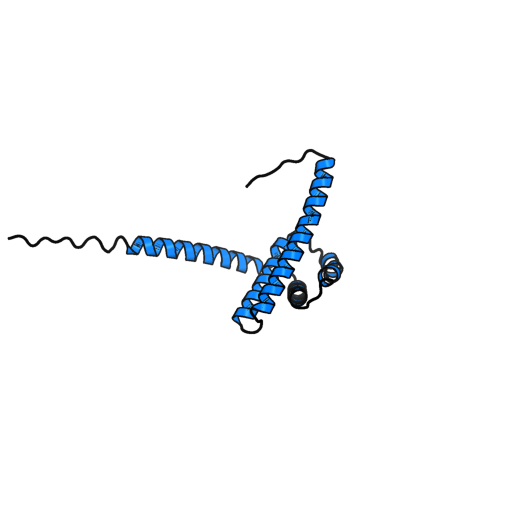0 89.06 83 TYR A O 1
ATOM 620 N N . ILE A 1 84 ? 1.659 -3.283 -4.285 1.00 89.94 84 ILE A N 1
ATOM 621 C CA . ILE A 1 84 ? 1.117 -2.134 -3.538 1.00 89.94 84 ILE A CA 1
ATOM 622 C C . ILE A 1 84 ? -0.423 -2.122 -3.562 1.00 89.94 84 ILE A C 1
ATOM 624 O O . ILE A 1 84 ? -1.014 -2.019 -2.483 1.00 89.94 84 ILE A O 1
ATOM 628 N N . PRO A 1 85 ? -1.097 -2.260 -4.726 1.00 91.81 85 PRO A N 1
ATOM 629 C CA . PRO A 1 85 ? -2.554 -2.361 -4.776 1.00 91.81 85 PRO A CA 1
ATOM 630 C C . PRO A 1 85 ? -3.094 -3.530 -3.956 1.00 91.81 85 PRO A C 1
ATOM 632 O O . PRO A 1 85 ? -4.104 -3.384 -3.272 1.00 91.81 85 PRO A O 1
ATOM 635 N N . GLU A 1 86 ? -2.407 -4.670 -3.981 1.00 92.62 86 GLU A N 1
ATOM 636 C CA . GLU A 1 86 ? -2.824 -5.836 -3.213 1.00 92.62 86 GLU A CA 1
ATOM 637 C C . GLU A 1 86 ? -2.675 -5.625 -1.698 1.00 92.62 86 GLU A C 1
ATOM 639 O O . GLU A 1 86 ? -3.599 -5.912 -0.936 1.00 92.62 86 GLU A O 1
ATOM 644 N N . ALA A 1 87 ? -1.568 -5.033 -1.242 1.00 92.56 87 ALA A N 1
ATOM 645 C CA . ALA A 1 87 ? -1.417 -4.657 0.162 1.00 92.56 87 ALA A CA 1
ATOM 646 C C . ALA A 1 87 ? -2.517 -3.674 0.604 1.00 92.56 87 ALA A C 1
ATOM 648 O O . ALA A 1 87 ? -3.063 -3.824 1.696 1.00 92.56 87 ALA A O 1
ATOM 649 N N . ALA A 1 88 ? -2.894 -2.714 -0.250 1.00 93.88 88 ALA A N 1
ATOM 650 C CA . ALA A 1 88 ? -3.987 -1.782 0.028 1.00 93.88 88 ALA A CA 1
ATOM 651 C C . ALA A 1 88 ? -5.344 -2.493 0.182 1.00 93.88 88 ALA A C 1
ATOM 653 O O . ALA A 1 88 ? -6.094 -2.175 1.106 1.00 93.88 88 ALA A O 1
ATOM 654 N N . ARG A 1 89 ? -5.645 -3.490 -0.663 1.00 93.56 89 ARG A N 1
ATOM 655 C CA . ARG A 1 89 ? -6.867 -4.306 -0.528 1.00 93.56 89 ARG A CA 1
ATOM 656 C C . ARG A 1 89 ? -6.910 -5.044 0.801 1.00 93.56 89 ARG A C 1
ATOM 658 O O . ARG A 1 89 ? -7.956 -5.061 1.441 1.00 93.56 89 ARG A O 1
ATOM 665 N N . ARG A 1 90 ? -5.785 -5.608 1.250 1.00 94.38 90 ARG A N 1
ATOM 666 C CA . ARG A 1 90 ? -5.711 -6.295 2.551 1.00 94.38 90 ARG A CA 1
ATOM 667 C C . ARG A 1 90 ? -5.965 -5.368 3.718 1.00 94.38 90 ARG A C 1
ATOM 669 O O . ARG A 1 90 ? -6.683 -5.755 4.627 1.00 94.38 90 ARG A O 1
ATOM 676 N N . LEU A 1 91 ? -5.412 -4.156 3.682 1.00 94.12 91 LEU A N 1
ATOM 677 C CA . LEU A 1 91 ? -5.707 -3.149 4.700 1.00 94.12 91 LEU A CA 1
ATOM 678 C C . LEU A 1 91 ? -7.206 -2.819 4.730 1.00 94.12 91 LEU A C 1
ATOM 680 O O . LEU A 1 91 ? -7.784 -2.741 5.809 1.00 94.12 91 LEU A O 1
ATOM 684 N N . GLY A 1 92 ? -7.833 -2.678 3.557 1.00 93.19 92 GLY A N 1
ATOM 685 C CA . GLY A 1 92 ? -9.275 -2.454 3.433 1.00 93.19 92 GLY A CA 1
ATOM 686 C C . GLY A 1 92 ? -10.105 -3.596 4.018 1.00 93.19 92 GLY A C 1
ATOM 687 O O . GLY A 1 92 ? -10.932 -3.353 4.890 1.00 93.19 92 GLY A O 1
ATOM 688 N N . ARG A 1 93 ? -9.827 -4.842 3.614 1.00 94.31 93 ARG A N 1
ATOM 689 C CA . ARG A 1 93 ? -10.519 -6.034 4.137 1.00 94.31 93 ARG A CA 1
ATOM 690 C C . ARG A 1 93 ? -10.321 -6.197 5.641 1.00 94.31 93 ARG A C 1
ATOM 692 O O . ARG A 1 93 ? -11.272 -6.432 6.365 1.00 94.31 93 ARG A O 1
ATOM 699 N N . ALA A 1 94 ? -9.104 -5.984 6.132 1.00 93.50 94 ALA A N 1
ATOM 700 C CA . ALA A 1 94 ? -8.806 -6.057 7.556 1.00 93.50 94 ALA A CA 1
ATOM 701 C C . ALA A 1 94 ? -9.566 -4.999 8.379 1.00 93.50 94 ALA A C 1
ATOM 703 O O . ALA A 1 94 ? -9.884 -5.246 9.541 1.00 93.50 94 ALA A O 1
ATOM 704 N N . TRP A 1 95 ? -9.877 -3.840 7.795 1.00 95.06 95 TRP A N 1
ATOM 705 C CA . TRP A 1 95 ? -10.769 -2.856 8.409 1.00 95.06 95 TRP A CA 1
ATOM 706 C C . TRP A 1 95 ? -12.243 -3.256 8.333 1.00 95.06 95 TRP A C 1
ATOM 708 O O . TRP A 1 95 ? -12.942 -3.105 9.329 1.00 95.06 95 TRP A O 1
ATOM 718 N N . GLU A 1 96 ? -12.705 -3.802 7.204 1.00 95.12 96 GLU A N 1
ATOM 719 C CA . GLU A 1 96 ? -14.062 -4.364 7.077 1.00 95.12 96 GLU A CA 1
ATOM 720 C C . GLU A 1 96 ? -14.312 -5.503 8.079 1.00 95.12 96 GLU A C 1
ATOM 722 O O . GLU A 1 96 ? -15.411 -5.618 8.616 1.00 95.12 96 GLU A O 1
ATOM 727 N N . ASP A 1 97 ? -13.278 -6.293 8.372 1.00 96.56 97 ASP A N 1
ATOM 728 C CA . ASP A 1 97 ? -13.291 -7.389 9.345 1.00 96.56 97 ASP A CA 1
ATOM 729 C C . ASP A 1 97 ? -13.074 -6.917 10.804 1.00 96.56 97 ASP A C 1
ATOM 731 O O . ASP A 1 97 ? -12.876 -7.744 11.696 1.00 96.56 97 ASP A O 1
ATOM 735 N N . ASP A 1 98 ? -13.061 -5.603 11.067 1.00 95.38 98 ASP A N 1
ATOM 736 C CA . ASP A 1 98 ? -12.810 -4.986 12.384 1.00 95.38 98 ASP A CA 1
ATOM 737 C C . ASP A 1 98 ? -11.459 -5.378 13.038 1.00 95.38 98 ASP A C 1
ATOM 739 O O . ASP A 1 98 ? -11.261 -5.233 14.248 1.00 95.38 98 ASP A O 1
ATOM 743 N N . THR A 1 99 ? -10.489 -5.861 12.253 1.00 95.62 99 THR A N 1
ATOM 744 C CA . THR A 1 99 ? -9.152 -6.260 12.746 1.00 95.62 99 THR A CA 1
ATOM 745 C C . THR A 1 99 ? -8.138 -5.115 12.758 1.00 95.62 99 THR A C 1
ATOM 747 O O . THR A 1 99 ? -7.174 -5.158 13.525 1.00 95.62 99 THR A O 1
ATOM 750 N N . LEU A 1 100 ? -8.357 -4.080 11.942 1.00 95.06 100 LEU A N 1
ATOM 751 C CA . LEU A 1 100 ? -7.569 -2.848 11.917 1.00 95.06 100 LEU A CA 1
ATOM 752 C C . LEU A 1 100 ? -8.453 -1.638 12.185 1.00 95.06 100 LEU A C 1
ATOM 754 O O . LEU A 1 100 ? -9.585 -1.548 11.709 1.00 95.06 100 LEU A O 1
ATOM 758 N N . THR A 1 101 ? -7.912 -0.657 12.904 1.00 95.81 101 THR A N 1
ATOM 759 C CA . THR A 1 101 ? -8.619 0.605 13.112 1.00 95.81 101 THR A CA 1
ATOM 760 C C . THR A 1 101 ? -8.524 1.497 11.875 1.00 95.81 101 THR A C 1
ATOM 762 O O . THR A 1 101 ? -7.628 1.367 11.037 1.00 95.81 101 THR A O 1
ATOM 765 N N . PHE A 1 102 ? -9.408 2.493 11.796 1.00 92.56 102 PHE A N 1
ATOM 766 C CA . PHE A 1 102 ? -9.327 3.541 10.774 1.00 92.56 102 PHE A CA 1
ATOM 767 C C . PHE A 1 102 ? -7.946 4.225 10.729 1.00 92.56 102 PHE A C 1
ATOM 769 O O . PHE A 1 102 ? -7.444 4.555 9.651 1.00 92.56 102 PHE A O 1
ATOM 776 N N . ALA A 1 103 ? -7.317 4.429 11.893 1.00 94.19 103 ALA A N 1
ATOM 777 C CA . ALA A 1 103 ? -5.993 5.036 11.978 1.00 94.19 103 ALA A CA 1
ATOM 778 C C . ALA A 1 103 ? -4.922 4.135 11.344 1.00 94.19 103 ALA A C 1
ATOM 780 O O . ALA A 1 103 ? -4.104 4.629 10.569 1.00 94.19 103 ALA A O 1
ATOM 781 N N . ASP A 1 104 ? -4.972 2.826 11.604 1.00 93.31 104 ASP A N 1
ATOM 782 C CA . ASP A 1 104 ? -4.018 1.855 11.057 1.00 93.31 104 ASP A CA 1
ATOM 783 C C . ASP A 1 104 ? -4.072 1.814 9.527 1.00 93.31 104 ASP A C 1
ATOM 785 O O . ASP A 1 104 ? -3.039 1.918 8.862 1.00 93.31 104 ASP A O 1
ATOM 789 N N . VAL A 1 105 ? -5.277 1.759 8.949 1.00 94.25 105 VAL A N 1
ATOM 790 C CA . VAL A 1 105 ? -5.453 1.788 7.487 1.00 94.25 105 VAL A CA 1
ATOM 791 C C . VAL A 1 105 ? -5.001 3.118 6.892 1.00 94.25 105 VAL A C 1
ATOM 793 O O . VAL A 1 105 ? -4.346 3.137 5.846 1.00 94.25 105 VAL A O 1
ATOM 796 N N . THR A 1 106 ? -5.291 4.236 7.560 1.00 92.25 106 THR A N 1
ATOM 797 C CA . THR A 1 106 ? -4.867 5.567 7.100 1.00 92.25 106 THR A CA 1
ATOM 798 C C . THR A 1 106 ? -3.343 5.678 7.075 1.00 92.25 106 THR A C 1
ATOM 800 O O . THR A 1 106 ? -2.769 6.066 6.054 1.00 92.25 106 THR A O 1
ATOM 803 N N . PHE A 1 107 ? -2.664 5.295 8.159 1.00 91.75 107 PHE A N 1
ATOM 804 C CA . PHE A 1 107 ? -1.202 5.325 8.219 1.00 91.75 107 PHE A CA 1
ATOM 805 C C . PHE A 1 107 ? -0.564 4.338 7.240 1.00 91.75 107 PHE A C 1
ATOM 807 O O . PHE A 1 107 ? 0.387 4.707 6.545 1.00 91.75 107 PHE A O 1
ATOM 814 N N . GLY A 1 108 ? -1.119 3.130 7.117 1.00 91.75 108 GLY A N 1
ATOM 815 C CA . GLY A 1 108 ? -0.689 2.153 6.121 1.00 91.75 108 GLY A CA 1
ATOM 816 C C . GLY A 1 108 ? -0.781 2.710 4.699 1.00 91.75 108 GLY A C 1
ATOM 817 O O . GLY A 1 108 ? 0.176 2.618 3.931 1.00 91.75 108 GLY A O 1
ATOM 818 N N . THR A 1 109 ? -1.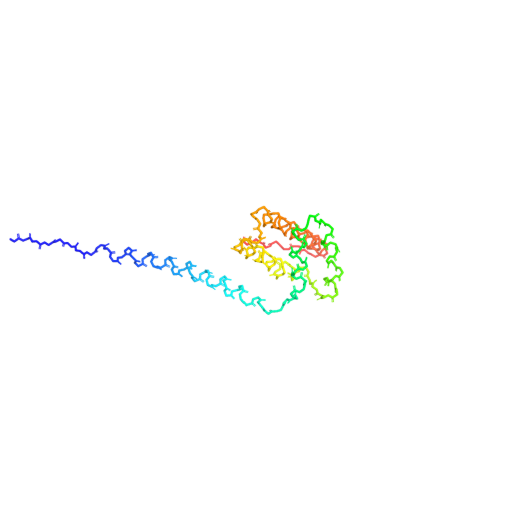876 3.398 4.373 1.00 92.44 109 THR A N 1
ATOM 819 C CA . THR A 1 109 ? -2.081 4.025 3.057 1.00 92.44 109 THR A CA 1
ATOM 820 C C . THR A 1 109 ? -1.094 5.165 2.796 1.00 92.44 109 THR A C 1
ATOM 822 O O . THR A 1 109 ? -0.506 5.231 1.717 1.00 92.44 109 THR A O 1
ATOM 825 N N . VAL A 1 110 ? -0.842 6.036 3.780 1.00 91.25 110 VAL A N 1
ATOM 826 C CA . VAL A 1 110 ? 0.164 7.113 3.665 1.00 91.25 110 VAL A CA 1
ATOM 827 C C . VAL A 1 110 ? 1.560 6.542 3.402 1.00 91.25 110 VAL A C 1
ATOM 829 O O . VAL A 1 110 ? 2.330 7.089 2.602 1.00 91.25 110 VAL A O 1
ATOM 832 N N . ARG A 1 111 ? 1.894 5.418 4.043 1.00 89.69 111 ARG A N 1
ATOM 833 C CA . ARG A 1 111 ? 3.162 4.716 3.822 1.00 89.69 111 ARG A CA 1
ATOM 834 C C . ARG A 1 111 ? 3.217 4.101 2.426 1.00 89.69 111 ARG A C 1
ATOM 836 O O . ARG A 1 111 ? 4.187 4.359 1.721 1.00 89.69 111 ARG A O 1
ATOM 843 N N . LEU A 1 112 ? 2.171 3.407 1.971 1.00 91.31 112 LEU A N 1
ATOM 844 C CA . LEU A 1 112 ? 2.073 2.909 0.589 1.00 91.31 112 LEU A CA 1
ATOM 845 C C . LEU A 1 112 ? 2.235 4.035 -0.445 1.00 91.31 112 LEU A C 1
ATOM 847 O O . LEU A 1 112 ? 2.977 3.885 -1.415 1.00 91.31 112 LEU A O 1
ATOM 851 N N . GLN A 1 113 ? 1.612 5.193 -0.214 1.00 90.00 113 GLN A N 1
ATOM 852 C CA . GLN A 1 113 ? 1.759 6.360 -1.085 1.00 90.00 113 GLN A CA 1
ATOM 853 C C . GLN A 1 113 ? 3.196 6.899 -1.092 1.00 90.00 113 GLN A C 1
ATOM 855 O O . GLN A 1 113 ? 3.706 7.282 -2.146 1.00 90.00 113 GLN A O 1
ATOM 860 N N . SER A 1 114 ? 3.862 6.921 0.065 1.00 88.12 114 SER A N 1
ATOM 861 C CA . SER A 1 114 ? 5.266 7.339 0.166 1.00 88.12 114 SER A CA 1
ATOM 862 C C . SER A 1 114 ? 6.176 6.406 -0.633 1.00 88.12 114 SER A C 1
ATOM 864 O O . SER A 1 114 ? 6.980 6.881 -1.428 1.00 88.12 114 SER A O 1
ATOM 866 N N . ILE A 1 115 ? 5.955 5.095 -0.524 1.00 86.12 115 ILE A N 1
ATOM 867 C CA . ILE A 1 115 ? 6.672 4.069 -1.291 1.00 86.12 115 ILE A CA 1
ATOM 868 C C . ILE A 1 115 ? 6.496 4.285 -2.796 1.00 86.12 115 ILE A C 1
ATOM 870 O O . ILE A 1 115 ? 7.469 4.303 -3.549 1.00 86.12 115 ILE A O 1
ATOM 874 N N . LEU A 1 116 ? 5.252 4.476 -3.241 1.00 86.00 116 LEU A N 1
ATOM 875 C CA . LEU A 1 116 ? 4.949 4.703 -4.650 1.00 86.00 116 LEU A CA 1
ATOM 876 C C . LEU A 1 116 ? 5.618 5.979 -5.173 1.00 86.00 116 LEU A C 1
ATOM 878 O O . LEU A 1 116 ? 6.104 5.998 -6.304 1.00 86.00 116 LEU A O 1
ATOM 882 N N . ARG A 1 117 ? 5.674 7.034 -4.353 1.00 85.19 117 ARG A N 1
ATOM 883 C CA . ARG A 1 117 ? 6.355 8.285 -4.694 1.00 85.19 117 ARG A CA 1
ATOM 884 C C . ARG A 1 117 ? 7.865 8.100 -4.828 1.00 85.19 117 ARG A C 1
ATOM 886 O O . ARG A 1 117 ? 8.441 8.693 -5.733 1.00 85.19 117 ARG A O 1
ATOM 893 N N . ASP A 1 118 ? 8.484 7.283 -3.984 1.00 83.88 118 ASP A N 1
ATOM 894 C CA . ASP A 1 118 ? 9.928 7.031 -4.031 1.00 83.88 118 ASP A CA 1
ATOM 895 C C . ASP A 1 118 ? 10.308 6.235 -5.288 1.00 83.88 118 ASP A C 1
ATOM 897 O O . ASP A 1 118 ? 11.194 6.643 -6.042 1.00 83.88 118 ASP A O 1
ATOM 901 N N . ILE A 1 119 ? 9.541 5.185 -5.611 1.00 82.50 119 ILE A N 1
ATOM 902 C CA . ILE A 1 119 ? 9.640 4.481 -6.905 1.00 82.50 119 ILE A CA 1
ATOM 903 C C . ILE A 1 119 ? 9.424 5.476 -8.056 1.00 82.50 119 ILE A C 1
ATOM 905 O O . ILE A 1 119 ? 10.156 5.475 -9.052 1.00 82.50 119 ILE A O 1
ATOM 909 N N . SER A 1 120 ? 8.456 6.380 -7.871 1.00 78.69 120 SER A N 1
ATOM 910 C CA . SER A 1 120 ? 8.157 7.476 -8.786 1.00 78.69 120 SER A CA 1
ATOM 911 C C . SER A 1 120 ? 9.171 8.643 -8.736 1.00 78.69 120 SER A C 1
ATOM 913 O O . SER A 1 120 ? 8.985 9.669 -9.386 1.00 78.69 120 SER A O 1
ATOM 915 N N . SER A 1 121 ? 10.273 8.549 -8.012 1.00 79.12 121 SER A N 1
ATOM 916 C CA . SER A 1 121 ? 11.384 9.502 -8.122 1.00 79.12 121 SER A CA 1
ATOM 917 C C . SER A 1 121 ? 12.539 8.865 -8.888 1.00 79.12 121 SER A C 1
ATOM 919 O O . SER A 1 121 ? 13.163 9.504 -9.745 1.00 79.12 121 SER A O 1
ATOM 921 N N . ASP A 1 122 ? 12.764 7.574 -8.654 1.00 75.25 122 ASP A N 1
ATOM 922 C CA . ASP A 1 122 ? 13.820 6.796 -9.297 1.00 75.25 122 ASP A CA 1
ATOM 923 C C . ASP A 1 122 ? 13.599 6.671 -10.813 1.00 75.25 122 ASP A C 1
ATOM 925 O O . ASP A 1 122 ? 14.484 7.023 -11.595 1.00 75.25 122 ASP A O 1
ATOM 929 N N . TRP A 1 123 ? 12.390 6.301 -11.255 1.00 72.62 123 TRP A N 1
ATOM 930 C CA . TRP A 1 123 ? 12.042 6.246 -12.689 1.00 72.62 123 TRP A CA 1
ATOM 931 C C . TRP A 1 123 ? 12.226 7.597 -13.412 1.00 72.62 123 TRP A C 1
ATOM 933 O O . TRP A 1 123 ? 12.730 7.636 -14.531 1.00 72.62 123 TRP A O 1
ATOM 943 N N . ALA A 1 124 ? 11.857 8.720 -12.785 1.00 69.12 124 ALA A N 1
ATOM 944 C CA . ALA A 1 124 ? 11.933 10.056 -13.365 1.00 69.12 124 ALA A CA 1
ATOM 945 C C . ALA A 1 124 ? 13.391 10.515 -13.461 1.00 69.12 124 ALA A C 1
ATOM 947 O O . ALA A 1 124 ? 13.778 11.201 -14.410 1.00 69.12 124 ALA A O 1
ATOM 948 N N . SER A 1 125 ? 14.211 10.101 -12.493 1.00 71.25 125 SER A N 1
ATOM 949 C CA . SER A 1 125 ? 15.657 10.304 -12.506 1.00 71.25 125 SER A CA 1
ATOM 950 C C . SER A 1 125 ? 16.317 9.516 -13.637 1.00 71.25 125 SER A C 1
ATOM 952 O O . SER A 1 125 ? 17.139 10.071 -14.368 1.00 71.25 125 SER A O 1
ATOM 954 N N . ASP A 1 126 ? 15.924 8.261 -13.845 1.00 68.69 126 ASP A N 1
ATOM 955 C CA . ASP A 1 126 ? 16.438 7.438 -14.942 1.00 68.69 126 ASP A CA 1
ATOM 956 C C . ASP A 1 126 ? 15.951 7.924 -16.313 1.00 68.69 126 ASP A C 1
ATOM 958 O O . ASP A 1 126 ? 16.753 8.047 -17.242 1.00 68.69 126 ASP A O 1
ATOM 962 N N . ALA A 1 127 ? 14.684 8.330 -16.430 1.00 67.31 127 ALA A N 1
ATOM 963 C CA . ALA A 1 127 ? 14.145 8.962 -17.632 1.00 67.31 127 ALA A CA 1
ATOM 964 C C . ALA A 1 127 ? 14.883 10.266 -17.970 1.00 67.31 127 ALA A C 1
ATOM 966 O O . ALA A 1 127 ? 15.182 10.511 -19.136 1.00 67.31 127 ALA A O 1
ATOM 967 N N . ARG A 1 128 ? 15.250 11.083 -16.970 1.00 68.62 128 ARG A N 1
ATOM 968 C CA . ARG A 1 128 ? 16.089 12.280 -17.170 1.00 68.62 128 ARG A CA 1
ATOM 969 C C . ARG A 1 128 ? 17.495 11.943 -17.657 1.00 68.62 128 ARG A C 1
ATOM 971 O O . ARG A 1 128 ? 17.983 12.630 -18.551 1.00 68.62 128 ARG A O 1
ATOM 978 N N . LYS A 1 129 ? 18.141 10.904 -17.115 1.00 70.50 129 LYS A N 1
ATOM 979 C CA . LYS A 1 129 ? 19.449 10.437 -17.616 1.00 70.50 129 LYS A CA 1
ATOM 980 C C . LYS A 1 129 ? 19.349 9.977 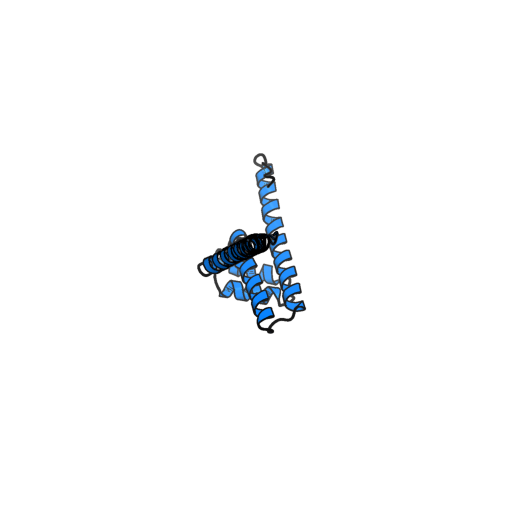-19.071 1.00 70.50 129 LYS A C 1
ATOM 982 O O . LYS A 1 129 ? 20.217 10.303 -19.873 1.00 70.50 129 LYS A O 1
ATOM 987 N N . MET A 1 130 ? 18.279 9.265 -19.431 1.00 61.12 130 MET A N 1
ATOM 988 C CA . MET A 1 130 ? 18.036 8.846 -20.816 1.00 61.12 130 MET A CA 1
ATOM 989 C C . MET A 1 130 ? 17.722 10.038 -21.730 1.00 61.12 130 MET A C 1
ATOM 991 O O . MET A 1 130 ? 18.260 10.109 -22.829 1.00 61.12 130 MET A O 1
ATOM 995 N N . ALA A 1 131 ? 16.936 11.009 -21.257 1.00 62.84 131 ALA A N 1
ATOM 996 C CA . ALA A 1 131 ? 16.622 12.244 -21.977 1.00 62.84 131 ALA A CA 1
ATOM 997 C C . ALA A 1 131 ? 17.865 13.105 -22.264 1.00 62.84 131 ALA A C 1
ATOM 999 O O . ALA A 1 131 ? 17.949 13.767 -23.295 1.00 62.84 131 ALA A O 1
ATOM 1000 N N . GLN A 1 132 ? 18.849 13.084 -21.360 1.00 64.38 132 GLN A N 1
ATOM 1001 C CA . GLN A 1 132 ? 20.151 13.728 -21.562 1.00 64.38 132 GLN A CA 1
ATOM 1002 C C . GLN A 1 132 ? 20.997 13.031 -22.642 1.00 64.38 132 GLN A C 1
ATOM 1004 O O . GLN A 1 132 ? 21.907 13.653 -23.185 1.00 64.38 132 GLN A O 1
ATOM 1009 N N . LEU A 1 133 ? 20.693 11.770 -22.971 1.00 62.38 133 LEU A N 1
ATOM 1010 C CA . LEU A 1 133 ? 21.366 10.979 -24.008 1.00 62.38 133 LEU A CA 1
ATOM 1011 C C . LEU A 1 133 ? 20.585 10.937 -25.338 1.00 62.38 133 LEU A C 1
ATOM 1013 O O . LEU A 1 133 ? 21.181 10.694 -26.384 1.00 62.38 133 LEU A O 1
ATOM 1017 N N . GLY A 1 134 ? 19.275 11.195 -25.327 1.00 59.38 134 GLY A N 1
ATOM 1018 C CA . GLY A 1 134 ? 18.417 11.225 -26.511 1.00 59.38 134 GLY A CA 1
ATOM 1019 C C . GLY A 1 134 ? 17.101 11.947 -26.221 1.00 59.38 134 GLY A C 1
ATOM 1020 O O . GLY A 1 134 ? 16.503 11.735 -25.174 1.00 59.38 134 GLY A O 1
ATOM 1021 N N . GLY A 1 135 ? 16.671 12.826 -27.132 1.00 56.75 135 GLY A N 1
ATOM 1022 C CA . GLY A 1 135 ? 15.602 13.810 -26.908 1.00 56.75 135 GLY A CA 1
ATOM 1023 C C . GLY A 1 135 ? 14.319 13.265 -26.263 1.00 56.75 135 GLY A C 1
ATOM 1024 O O . GLY A 1 135 ? 13.776 12.242 -26.670 1.00 56.75 135 GLY A O 1
ATOM 1025 N N . SER A 1 136 ? 13.821 13.986 -25.258 1.00 62.44 136 SER A N 1
ATOM 1026 C CA . SER A 1 136 ? 12.615 13.651 -24.493 1.00 62.44 136 SER A CA 1
ATOM 1027 C C . SER A 1 136 ? 11.318 14.006 -25.225 1.00 62.44 136 SER A C 1
ATOM 1029 O O . SER A 1 136 ? 11.178 15.117 -25.737 1.00 62.44 136 SER A O 1
ATOM 1031 N N . VAL A 1 137 ? 10.340 13.097 -25.177 1.00 60.94 137 VAL A N 1
ATOM 1032 C CA . VAL A 1 137 ? 8.950 13.321 -25.608 1.00 60.94 137 VAL A CA 1
ATOM 1033 C C . VAL A 1 137 ? 8.047 13.344 -24.375 1.00 60.94 137 VAL A C 1
ATOM 1035 O O . VAL A 1 137 ? 8.102 12.440 -23.544 1.00 60.94 137 VAL A O 1
ATOM 1038 N N . LEU A 1 138 ? 7.225 14.386 -24.255 1.00 69.50 138 LEU A N 1
ATOM 1039 C CA . LEU A 1 138 ? 6.227 14.544 -23.198 1.00 69.50 138 LEU A CA 1
ATOM 1040 C C . LEU A 1 138 ? 4.875 14.031 -23.712 1.00 69.50 138 LEU A C 1
ATOM 1042 O O . LEU A 1 138 ? 4.356 14.561 -24.692 1.00 69.50 138 LEU A O 1
ATOM 1046 N N . LEU A 1 139 ? 4.307 13.019 -23.058 1.00 51.88 139 LEU A N 1
ATOM 1047 C CA . LEU A 1 139 ? 2.931 12.576 -23.294 1.00 51.88 139 LEU A CA 1
ATOM 1048 C C . LEU A 1 139 ? 2.025 13.234 -22.253 1.00 51.88 139 LEU A C 1
ATOM 1050 O O . LEU A 1 139 ? 2.152 12.975 -21.059 1.00 51.88 139 LEU A O 1
ATOM 1054 N N . LEU A 1 140 ? 1.138 14.106 -22.724 1.00 46.44 140 LEU A N 1
ATOM 1055 C CA . LEU A 1 140 ? 0.019 14.634 -21.952 1.00 46.44 140 LEU A CA 1
ATOM 1056 C C . LEU A 1 140 ? -1.196 13.750 -22.250 1.00 46.44 140 LEU A C 1
ATOM 1058 O O . LEU A 1 140 ? -1.567 13.607 -23.416 1.00 46.44 140 LEU A O 1
ATOM 1062 N N . LEU A 1 141 ? -1.744 13.132 -21.202 1.00 55.97 141 LEU A N 1
ATOM 1063 C CA . LEU A 1 141 ? -3.023 12.419 -21.216 1.00 55.97 141 LEU A CA 1
ATOM 1064 C C . LEU A 1 141 ? -4.149 13.374 -20.819 1.00 55.97 141 LEU A C 1
ATOM 1066 O O . LEU A 1 141 ? -3.921 14.171 -19.880 1.00 55.97 141 LEU A O 1
#

pLDDT: mean 73.38, std 16.32, range [41.16, 96.56]

Foldseek 3Di:
DDDDDDDDDDPVVVVVVVVVVVVVVVVVVVVVVVVVVLVPDDDPVLLVLLLVVQLPPDPCSVVVCVVVCVVVVPDLVCCQPRSLVSSLVVLVVCVVVVNDDPVSSVSSVVVSVVSNVVSVVVVVVVLVVVCVVPPDDDDDD

Radius of gyration: 23.86 Å; chains: 1; bounding box: 90×30×40 Å

Secondary structure (DSSP, 8-state):
--------SSHHHHHHHHHHHHHHHHHHHHHHHHHHTTSSSS-HHHHHHHHHHHHTT-TTHHHHHHHHHHHTT--HHHIIIIIHHHHHHHHHHHHHTTSS-HHHHHHHHHHHHHHHHHHHHHHHHHHHHHHHHS-------

Sequence (141 aa):
MQDGQYVVSDRVADCVQGASIGLAAEIVAKLAARENQTDAVYSEAIVQRLTDAVLTDNATLIEALKPDMRGARISPVMLADIYIPEAARRLGRAWEDDTLTFADVTFGTVRLQSILRDISSDWASDARKMAQLGGSVLLLL